Protein AF-A0A7K2PDK5-F1 (afdb_monomer)

Foldseek 3Di:
DDDQDDVLLLLLLVVQLPDPPAAAEDEPVNLVVVCVVDPCSNVVQVPRHRHDYDYCDPVNVVQLVVCVVVPLADSRQSSLVVQQADDPVDPHHDEAADPCPVSGDPPGHHDHSPDPVSRDDD

Structure (mmCIF, N/CA/C/O backbone):
data_AF-A0A7K2PDK5-F1
#
_entry.id   AF-A0A7K2PDK5-F1
#
loop_
_atom_site.group_PDB
_atom_site.id
_atom_site.type_symbol
_atom_site.label_atom_id
_atom_site.label_alt_id
_atom_site.label_comp_id
_atom_site.label_asym_id
_atom_site.label_entity_id
_atom_site.label_seq_id
_atom_site.pdbx_PDB_ins_code
_atom_site.Cartn_x
_atom_site.Cartn_y
_atom_site.Cartn_z
_atom_site.oc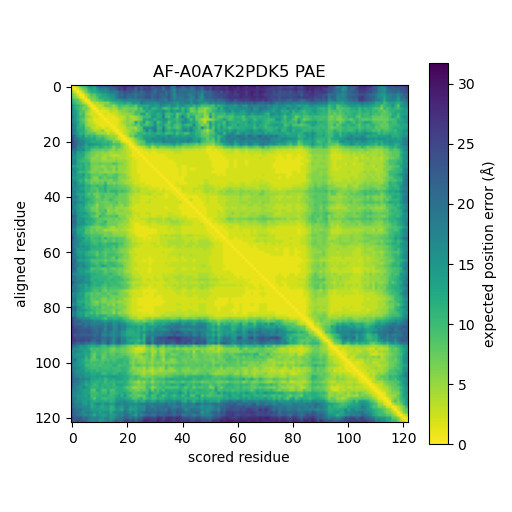cupancy
_atom_site.B_iso_or_equiv
_atom_site.auth_seq_id
_atom_site.auth_comp_id
_atom_site.auth_asym_id
_atom_site.auth_atom_id
_atom_site.pdbx_PDB_model_num
ATOM 1 N N . MET A 1 1 ? -12.257 -10.298 -11.128 1.00 26.25 1 MET A N 1
ATOM 2 C CA . MET A 1 1 ? -11.458 -11.318 -11.837 1.00 26.25 1 MET A CA 1
ATOM 3 C C . MET A 1 1 ? -10.219 -10.609 -12.366 1.00 26.25 1 MET A C 1
ATOM 5 O O . MET A 1 1 ? -10.238 -10.119 -13.484 1.00 26.25 1 MET A O 1
ATOM 9 N N . LEU A 1 2 ? -9.203 -10.421 -11.518 1.00 31.73 2 LEU A N 1
ATOM 10 C CA . LEU A 1 2 ? -7.930 -9.839 -11.952 1.00 31.73 2 LEU A CA 1
ATOM 11 C C . LEU A 1 2 ? -7.206 -10.957 -12.698 1.00 31.73 2 LEU A C 1
ATOM 13 O O . LEU A 1 2 ? -6.880 -11.969 -12.099 1.00 31.73 2 LEU A O 1
ATOM 17 N N . ARG A 1 3 ? -7.109 -10.843 -14.023 1.00 36.00 3 ARG A N 1
ATOM 18 C CA . ARG A 1 3 ? -6.366 -11.799 -14.851 1.00 36.00 3 ARG A CA 1
ATOM 19 C C . ARG A 1 3 ? -4.863 -11.610 -14.601 1.00 36.00 3 ARG A C 1
ATOM 21 O O . ARG A 1 3 ? -4.450 -10.496 -14.246 1.00 36.00 3 ARG A O 1
ATOM 28 N N . THR A 1 4 ? -4.087 -12.677 -14.831 1.00 45.38 4 THR A N 1
ATOM 29 C CA . THR A 1 4 ? -2.626 -12.703 -15.069 1.00 45.38 4 THR A CA 1
ATOM 30 C C . THR A 1 4 ? -2.096 -11.355 -15.553 1.00 45.38 4 THR A C 1
ATOM 32 O O . THR A 1 4 ? -2.770 -10.757 -16.396 1.00 45.38 4 THR A O 1
ATOM 35 N N . PRO A 1 5 ? -0.925 -10.879 -15.081 1.00 47.62 5 PRO A N 1
ATOM 36 C CA . PRO A 1 5 ? -0.429 -9.549 -15.422 1.00 47.62 5 PRO A CA 1
ATOM 37 C C . PRO A 1 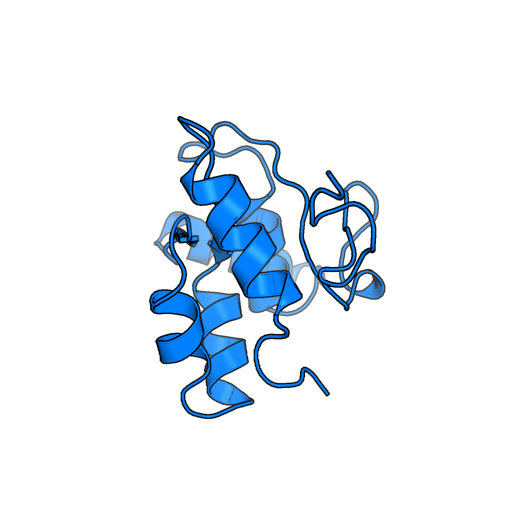5 ? -0.482 -9.352 -16.938 1.00 47.62 5 PRO A C 1
ATOM 39 O O . PRO A 1 5 ? 0.191 -10.051 -17.696 1.00 47.62 5 PRO A O 1
ATOM 42 N N . SER A 1 6 ? -1.370 -8.454 -17.368 1.00 56.84 6 SER A N 1
ATOM 43 C CA . SER A 1 6 ? -1.508 -8.028 -18.755 1.00 56.84 6 SER A CA 1
ATOM 44 C C . SER A 1 6 ? -0.162 -7.464 -19.219 1.00 56.84 6 SER A C 1
ATOM 46 O O . SER A 1 6 ? 0.624 -6.967 -18.406 1.00 56.84 6 SER A O 1
ATOM 48 N N . GLY A 1 7 ? 0.124 -7.525 -20.526 1.00 57.50 7 GLY A N 1
ATOM 49 C CA . GLY A 1 7 ? 1.334 -6.910 -21.099 1.00 57.50 7 GLY A CA 1
ATOM 50 C C . GLY A 1 7 ? 1.489 -5.429 -20.721 1.00 57.50 7 GLY A C 1
ATOM 51 O O . GLY A 1 7 ? 2.603 -4.915 -20.666 1.00 57.50 7 GLY A O 1
ATOM 52 N N . ASP A 1 8 ? 0.377 -4.796 -20.363 1.00 62.72 8 ASP A N 1
ATOM 53 C CA . ASP A 1 8 ? 0.250 -3.413 -19.929 1.00 62.72 8 ASP A CA 1
ATOM 54 C C . ASP A 1 8 ? 0.912 -3.152 -18.564 1.00 62.72 8 ASP A C 1
ATOM 56 O O . ASP A 1 8 ? 1.706 -2.224 -18.438 1.00 62.72 8 ASP A O 1
ATOM 60 N N . ARG A 1 9 ? 0.736 -4.026 -17.561 1.00 64.62 9 ARG A N 1
ATOM 61 C CA . ARG A 1 9 ? 1.408 -3.858 -16.250 1.00 64.62 9 ARG A CA 1
ATOM 62 C C . ARG A 1 9 ? 2.922 -3.947 -16.361 1.00 64.62 9 ARG A C 1
ATOM 64 O O . ARG A 1 9 ? 3.643 -3.225 -15.681 1.00 64.62 9 ARG A O 1
ATOM 71 N N . ARG A 1 10 ? 3.401 -4.841 -17.228 1.00 63.28 10 ARG A N 1
ATOM 72 C CA . ARG A 1 10 ? 4.833 -5.018 -17.469 1.00 63.28 10 ARG A CA 1
ATOM 73 C C . ARG A 1 10 ? 5.426 -3.817 -18.194 1.00 63.28 10 ARG A C 1
ATOM 75 O O . ARG A 1 10 ? 6.466 -3.332 -17.778 1.00 63.28 10 ARG A O 1
ATOM 82 N N . ARG A 1 11 ? 4.722 -3.291 -19.199 1.00 67.75 11 ARG A N 1
ATOM 83 C CA . ARG A 1 11 ? 5.098 -2.046 -19.884 1.00 67.75 11 ARG A CA 1
ATOM 84 C C . ARG A 1 11 ? 5.145 -0.852 -18.941 1.00 67.75 11 ARG A C 1
ATOM 86 O O . ARG A 1 11 ? 6.085 -0.073 -19.010 1.00 67.75 11 ARG A O 1
ATOM 93 N N . LEU A 1 12 ? 4.171 -0.723 -18.044 1.00 67.56 12 LEU A N 1
ATOM 94 C CA . LEU A 1 12 ? 4.182 0.345 -17.052 1.00 67.56 12 LEU A CA 1
ATOM 95 C C . LEU A 1 12 ? 5.390 0.231 -16.109 1.00 67.56 12 LEU A C 1
ATOM 97 O O . LEU A 1 12 ? 6.082 1.217 -15.874 1.00 67.56 12 LEU A O 1
ATOM 101 N N . ALA A 1 13 ? 5.661 -0.975 -15.608 1.00 63.47 13 ALA A N 1
ATOM 102 C CA . ALA A 1 13 ? 6.818 -1.249 -14.762 1.00 63.47 13 ALA A CA 1
ATOM 103 C C . ALA A 1 13 ? 8.145 -0.955 -15.483 1.00 63.47 13 ALA A C 1
ATOM 105 O O . ALA A 1 13 ? 9.016 -0.284 -14.932 1.00 63.47 13 ALA A O 1
ATOM 106 N N . ASP A 1 14 ? 8.260 -1.366 -16.748 1.00 66.75 14 ASP A N 1
ATOM 107 C CA . ASP A 1 14 ? 9.410 -1.061 -17.598 1.00 66.75 14 ASP A CA 1
ATOM 108 C C . ASP A 1 14 ? 9.572 0.459 -17.803 1.00 66.75 14 ASP A C 1
ATOM 110 O O . ASP A 1 14 ? 10.681 0.971 -17.666 1.00 66.75 14 ASP A O 1
ATOM 114 N N . ASN A 1 15 ? 8.494 1.206 -18.070 1.00 66.19 15 ASN A N 1
ATOM 115 C CA . ASN A 1 15 ? 8.539 2.667 -18.240 1.00 66.19 15 ASN A CA 1
ATOM 116 C C . ASN A 1 15 ? 9.030 3.385 -16.971 1.00 66.19 15 ASN A C 1
ATOM 118 O O . ASN A 1 15 ? 9.862 4.292 -17.050 1.00 66.19 15 ASN A O 1
ATOM 122 N N . VAL A 1 16 ? 8.553 2.956 -15.799 1.00 63.81 16 VAL A N 1
ATOM 123 C CA . VAL A 1 16 ? 8.978 3.518 -14.509 1.00 63.81 16 VAL A CA 1
ATOM 124 C C . VAL A 1 16 ? 10.436 3.169 -14.219 1.00 63.81 16 VAL A C 1
ATOM 126 O O . VAL A 1 16 ? 11.209 4.048 -13.856 1.00 63.81 16 VAL A O 1
ATOM 129 N N . ALA A 1 17 ? 10.860 1.932 -14.490 1.00 64.62 17 ALA A N 1
ATOM 130 C CA . ALA A 1 17 ? 12.246 1.505 -14.300 1.00 64.62 17 ALA A CA 1
ATOM 131 C C . ALA A 1 17 ? 13.272 2.316 -15.120 1.00 64.62 17 ALA A C 1
ATOM 133 O O . ALA A 1 17 ? 14.444 2.371 -14.748 1.00 64.62 17 ALA A O 1
ATOM 134 N N . HIS A 1 18 ? 12.851 2.938 -16.227 1.00 65.44 18 HIS A N 1
ATOM 135 C CA . HIS A 1 18 ? 13.700 3.797 -17.062 1.00 65.44 18 HIS A CA 1
ATOM 136 C C . HIS A 1 18 ? 13.605 5.292 -16.711 1.00 65.44 18 HIS A C 1
ATOM 138 O O . HIS A 1 18 ? 14.309 6.097 -17.323 1.00 65.44 18 HIS A O 1
ATOM 144 N N . THR A 1 19 ? 12.790 5.672 -15.722 1.00 58.81 19 THR A N 1
ATOM 145 C CA . THR A 1 19 ? 12.684 7.050 -15.222 1.00 58.81 19 THR A CA 1
ATOM 146 C C . THR A 1 19 ? 13.490 7.192 -13.924 1.00 58.81 19 THR A C 1
ATOM 148 O O . THR A 1 19 ? 13.135 6.592 -12.910 1.00 58.81 19 THR A O 1
ATOM 151 N N . PRO A 1 20 ? 14.604 7.952 -13.909 1.00 55.38 20 PRO A N 1
ATOM 152 C CA . PRO A 1 20 ? 15.446 8.063 -12.722 1.00 55.38 20 PRO A CA 1
ATOM 153 C C . PRO A 1 20 ? 14.687 8.654 -11.527 1.00 55.38 20 PRO A C 1
ATOM 155 O O . PRO A 1 20 ? 14.285 9.813 -11.564 1.00 55.38 20 PRO A O 1
ATOM 158 N N . GLY A 1 21 ? 14.562 7.877 -10.449 1.00 60.44 21 GLY A N 1
ATOM 159 C CA . GLY A 1 21 ? 13.955 8.318 -9.189 1.00 60.44 21 GLY A CA 1
ATOM 160 C C . GLY A 1 21 ? 12.497 7.905 -8.979 1.00 60.44 21 GLY A C 1
ATOM 161 O O . GLY A 1 21 ? 12.022 8.046 -7.854 1.00 60.44 21 GLY A O 1
ATOM 162 N N . ASP A 1 22 ? 11.831 7.339 -9.990 1.00 69.50 22 ASP A N 1
ATOM 163 C CA . ASP A 1 22 ? 10.444 6.877 -9.875 1.00 69.50 22 ASP A CA 1
ATOM 164 C C . ASP A 1 22 ? 10.364 5.375 -9.569 1.00 69.50 22 ASP A C 1
ATOM 166 O O . ASP A 1 22 ? 11.102 4.557 -10.124 1.00 69.50 22 ASP A O 1
ATOM 170 N N . TRP A 1 23 ? 9.429 5.010 -8.688 1.00 74.25 23 TRP A N 1
ATOM 171 C CA . TRP A 1 23 ? 9.122 3.627 -8.325 1.00 74.25 23 TRP A CA 1
ATOM 172 C C . TRP A 1 23 ? 7.614 3.386 -8.352 1.00 74.25 23 TRP A C 1
ATOM 174 O O . TRP A 1 23 ? 6.823 4.226 -7.921 1.00 74.25 23 TRP A O 1
ATOM 184 N N . LEU A 1 24 ? 7.205 2.201 -8.807 1.00 79.62 24 LEU A N 1
ATOM 185 C CA . LEU A 1 24 ? 5.854 1.701 -8.586 1.00 79.62 24 LEU A CA 1
ATOM 186 C C . LEU A 1 24 ? 5.775 1.133 -7.174 1.00 79.62 24 LEU A C 1
ATOM 188 O O . LEU A 1 24 ? 6.310 0.064 -6.888 1.00 79.62 24 LEU A O 1
ATOM 192 N N . HIS A 1 25 ? 5.093 1.858 -6.304 1.00 85.50 25 HIS A N 1
ATOM 193 C CA . HIS A 1 25 ? 4.864 1.472 -4.921 1.00 85.50 25 HIS A CA 1
ATOM 194 C C . HIS A 1 25 ? 3.783 0.388 -4.826 1.00 85.50 25 HIS A C 1
ATOM 196 O O . HIS A 1 25 ? 2.659 0.562 -5.305 1.00 85.50 25 HIS A O 1
ATOM 202 N N . LEU A 1 26 ? 4.122 -0.746 -4.212 1.00 88.19 26 LEU A N 1
ATOM 203 C CA . LEU A 1 26 ? 3.210 -1.851 -3.936 1.00 88.19 26 LEU A CA 1
ATOM 204 C C . LEU A 1 26 ? 3.130 -2.100 -2.424 1.00 88.19 26 LEU A C 1
ATOM 206 O O . LEU A 1 26 ? 4.035 -2.714 -1.852 1.00 88.19 26 LEU A O 1
ATOM 210 N N . PRO A 1 27 ? 2.012 -1.727 -1.774 1.00 92.38 27 PRO A N 1
ATOM 211 C CA . PRO A 1 27 ? 1.804 -2.010 -0.362 1.00 92.38 27 PRO A CA 1
ATOM 212 C C . PRO A 1 27 ? 1.837 -3.515 -0.083 1.00 92.38 27 PRO A C 1
ATOM 214 O O . PRO A 1 27 ? 1.108 -4.293 -0.709 1.00 92.38 27 PRO A O 1
ATOM 217 N N . ALA A 1 28 ? 2.614 -3.941 0.917 1.00 94.25 28 ALA A N 1
ATOM 218 C CA . ALA A 1 28 ? 2.780 -5.360 1.246 1.00 94.25 28 ALA A CA 1
ATOM 219 C C . ALA A 1 28 ? 1.454 -6.100 1.533 1.00 94.25 28 ALA A C 1
ATOM 221 O O . ALA A 1 28 ? 1.328 -7.288 1.237 1.00 94.25 28 ALA A O 1
ATOM 222 N N . LEU A 1 29 ? 0.437 -5.406 2.059 1.00 95.38 29 LEU A N 1
ATOM 223 C CA . LEU A 1 29 ? -0.886 -6.007 2.294 1.00 95.38 29 LEU A CA 1
ATOM 224 C C . LEU A 1 29 ? -1.688 -6.206 1.000 1.00 95.38 29 LEU A C 1
ATOM 226 O O . LEU A 1 29 ? -2.448 -7.169 0.906 1.00 95.38 29 LEU A O 1
ATOM 230 N N . CYS A 1 30 ? -1.485 -5.359 -0.013 1.00 92.88 30 CYS A N 1
ATOM 231 C CA . CYS A 1 30 ? -2.045 -5.568 -1.348 1.00 92.88 30 CYS A CA 1
ATOM 232 C C . CYS A 1 30 ? -1.393 -6.780 -2.021 1.00 92.88 30 CYS A C 1
ATOM 234 O O . CYS A 1 30 ? -2.101 -7.623 -2.568 1.00 92.88 30 CYS A O 1
ATOM 236 N N . LEU A 1 31 ? -0.064 -6.907 -1.921 1.00 92.88 31 LEU A N 1
ATOM 237 C CA . LEU A 1 31 ? 0.681 -8.071 -2.411 1.00 92.88 31 LEU A CA 1
ATOM 238 C C . LEU A 1 31 ? 0.206 -9.366 -1.735 1.00 92.88 31 LEU A C 1
ATOM 240 O O . LEU A 1 31 ? -0.121 -10.335 -2.417 1.00 92.88 31 LEU A O 1
ATOM 244 N N . MET A 1 32 ? 0.090 -9.361 -0.404 1.00 95.44 32 MET A N 1
ATOM 245 C CA . MET A 1 32 ? -0.430 -10.497 0.360 1.00 95.44 32 MET A CA 1
ATOM 246 C C . MET A 1 32 ? -1.857 -10.866 -0.072 1.00 95.44 32 MET A C 1
ATOM 248 O O . MET A 1 32 ? -2.149 -12.040 -0.282 1.00 95.44 32 MET A O 1
ATOM 252 N N . LYS A 1 33 ? -2.749 -9.877 -0.251 1.00 93.44 33 LYS A N 1
ATOM 253 C CA . LYS A 1 33 ? -4.126 -10.116 -0.717 1.00 93.44 33 LYS A CA 1
ATOM 254 C C . LYS A 1 33 ? -4.199 -10.622 -2.152 1.00 93.44 33 LYS A C 1
ATOM 256 O O . LYS A 1 33 ? -5.130 -11.358 -2.474 1.00 93.44 33 LYS A O 1
ATOM 261 N N . ALA A 1 34 ? -3.272 -10.214 -3.013 1.00 89.88 34 ALA A N 1
ATOM 262 C CA . ALA A 1 34 ? -3.175 -10.747 -4.363 1.00 89.88 34 ALA A CA 1
ATOM 263 C C . ALA A 1 34 ? -2.792 -12.234 -4.314 1.00 89.88 34 ALA A C 1
ATOM 265 O O . ALA A 1 34 ? -3.503 -13.049 -4.893 1.00 89.88 34 ALA A O 1
ATOM 266 N N . GLU A 1 35 ? -1.757 -12.587 -3.548 1.00 92.69 35 GLU A N 1
ATOM 267 C 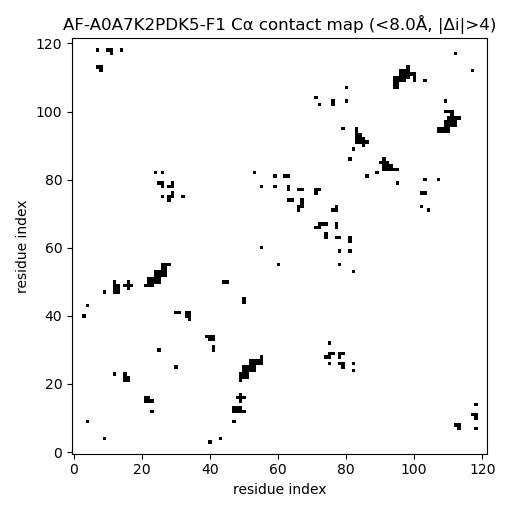CA . GLU A 1 35 ? -1.297 -13.974 -3.384 1.00 92.69 35 GLU A CA 1
ATOM 268 C C . GLU A 1 35 ? -2.359 -14.878 -2.740 1.00 92.69 35 GLU A C 1
ATOM 270 O O . GLU A 1 35 ? -2.561 -16.007 -3.176 1.00 92.69 35 GLU A O 1
ATOM 275 N N . GLU A 1 36 ? -3.112 -14.370 -1.756 1.00 94.75 36 GLU A N 1
ATOM 276 C CA . GLU A 1 36 ? -4.257 -15.082 -1.163 1.00 94.75 36 GLU A CA 1
ATOM 277 C C . GLU A 1 36 ? -5.317 -15.463 -2.214 1.00 94.75 36 GLU A C 1
ATOM 279 O O . GLU A 1 36 ? -5.989 -16.485 -2.081 1.00 94.75 36 GLU A O 1
ATOM 284 N N . ARG A 1 37 ? -5.492 -14.636 -3.252 1.00 91.31 37 ARG A N 1
ATOM 285 C CA . ARG A 1 37 ? -6.521 -14.820 -4.287 1.00 91.31 37 ARG A CA 1
ATOM 286 C C . ARG A 1 37 ? -6.031 -15.630 -5.483 1.00 91.31 37 ARG A C 1
ATOM 288 O O . ARG A 1 37 ? -6.837 -16.327 -6.096 1.00 91.31 37 ARG A O 1
ATOM 295 N N . GLU A 1 38 ? -4.758 -15.505 -5.840 1.00 89.19 38 GLU A N 1
ATOM 296 C CA . GLU A 1 38 ? -4.157 -16.144 -7.007 1.00 89.19 38 GLU A CA 1
ATOM 297 C C . GLU A 1 38 ? -2.732 -16.601 -6.683 1.00 89.19 38 GLU A C 1
ATOM 299 O O . GLU A 1 38 ? -1.841 -15.791 -6.430 1.00 89.19 38 GLU A O 1
ATOM 304 N N . ALA A 1 39 ? -2.518 -17.916 -6.720 1.00 87.62 39 ALA A N 1
ATOM 305 C CA . ALA A 1 39 ? -1.227 -18.505 -6.402 1.00 87.62 39 ALA A CA 1
ATOM 306 C C . ALA A 1 39 ? -0.129 -18.031 -7.368 1.00 87.62 39 ALA A C 1
ATOM 308 O O . ALA A 1 39 ? -0.292 -18.094 -8.589 1.00 87.62 39 ALA A O 1
ATOM 309 N N . ASN A 1 40 ? 1.030 -17.676 -6.812 1.00 86.56 40 ASN A N 1
ATOM 310 C CA . ASN A 1 40 ? 2.239 -17.217 -7.499 1.00 86.56 40 ASN A CA 1
ATOM 311 C C . ASN A 1 40 ? 2.145 -15.827 -8.151 1.00 86.56 40 ASN A C 1
ATOM 313 O O . ASN A 1 40 ? 3.085 -15.419 -8.844 1.00 86.56 40 ASN A O 1
ATOM 317 N N . VAL A 1 41 ? 1.062 -15.071 -7.941 1.00 86.50 41 VAL A N 1
ATOM 318 C CA . VAL A 1 41 ? 0.969 -13.701 -8.470 1.00 86.50 41 VAL A CA 1
ATOM 319 C C . VAL A 1 41 ? 2.031 -12.798 -7.841 1.00 86.50 41 VAL A C 1
ATOM 321 O O . VAL A 1 41 ? 2.586 -11.934 -8.516 1.00 86.50 41 VAL A O 1
ATOM 324 N N . GLY A 1 42 ? 2.383 -13.033 -6.578 1.00 85.75 42 GLY A N 1
ATOM 325 C CA . GLY A 1 42 ? 3.403 -12.280 -5.873 1.00 85.75 42 GLY A CA 1
ATOM 326 C C . GLY A 1 42 ? 4.788 -12.488 -6.467 1.00 85.75 42 GLY A C 1
ATOM 327 O O . GLY A 1 42 ? 5.498 -11.515 -6.700 1.00 85.75 42 GLY A O 1
ATOM 328 N N . SER A 1 43 ? 5.153 -13.725 -6.816 1.00 84.81 43 SE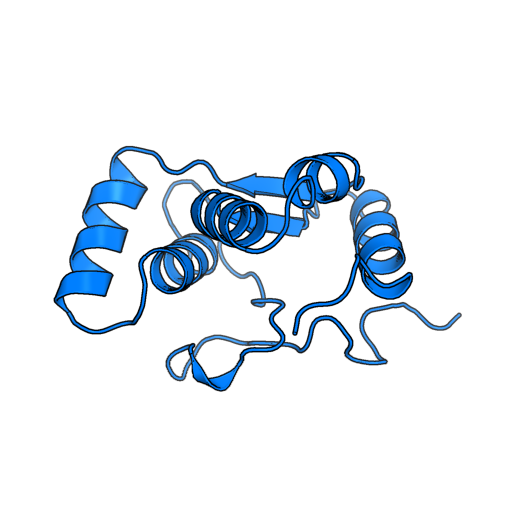R A N 1
ATOM 329 C CA . SER A 1 43 ? 6.412 -13.998 -7.522 1.00 84.81 43 SER A CA 1
ATOM 330 C C . SER A 1 43 ? 6.466 -13.315 -8.891 1.00 84.81 43 SER A C 1
ATOM 332 O O . SER A 1 43 ? 7.511 -12.790 -9.266 1.00 84.81 43 SER A O 1
ATOM 334 N N . ALA A 1 44 ? 5.346 -13.277 -9.621 1.00 83.31 44 ALA A N 1
ATOM 335 C CA . ALA A 1 44 ? 5.267 -12.584 -10.904 1.00 83.31 44 ALA A CA 1
ATOM 336 C C . ALA A 1 44 ? 5.408 -11.058 -10.757 1.00 83.31 44 ALA A C 1
ATOM 338 O O . ALA A 1 44 ? 6.092 -10.431 -11.562 1.00 83.31 44 ALA A O 1
ATOM 339 N N . LEU A 1 45 ? 4.798 -10.466 -9.725 1.00 82.94 45 LEU A N 1
ATOM 340 C CA . LEU A 1 45 ? 4.910 -9.035 -9.428 1.00 82.94 45 LEU A CA 1
ATOM 341 C C . LEU A 1 45 ? 6.326 -8.659 -8.984 1.00 82.94 45 LEU A C 1
ATOM 343 O O . LEU A 1 45 ? 6.884 -7.700 -9.500 1.00 82.94 45 LEU A O 1
ATOM 347 N N . LEU A 1 46 ? 6.939 -9.439 -8.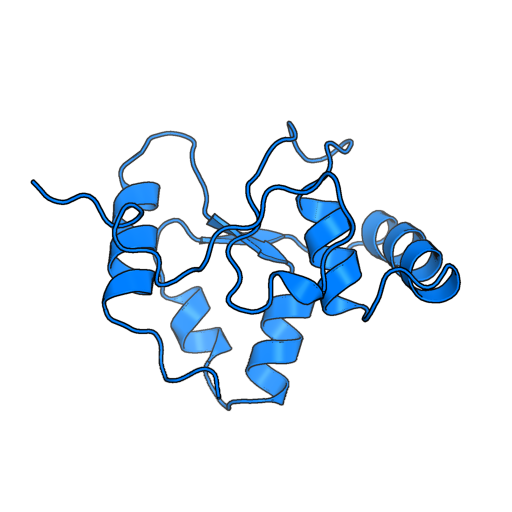093 1.00 85.06 46 LEU A N 1
ATOM 348 C CA . LEU A 1 46 ? 8.301 -9.195 -7.600 1.00 85.06 46 LEU A CA 1
ATOM 349 C C . LEU A 1 46 ? 9.376 -9.303 -8.693 1.00 85.06 46 LEU A C 1
ATOM 351 O O . LEU A 1 46 ? 10.486 -8.814 -8.507 1.00 85.06 46 LEU A O 1
ATOM 355 N N . ALA A 1 47 ? 9.061 -9.932 -9.826 1.00 85.94 47 ALA A N 1
ATOM 356 C CA . ALA A 1 47 ? 9.936 -9.985 -10.992 1.00 85.94 47 ALA A CA 1
ATOM 357 C C . ALA A 1 47 ? 9.837 -8.737 -11.896 1.00 85.94 47 ALA A C 1
ATOM 359 O O . ALA A 1 47 ? 10.602 -8.630 -12.858 1.00 85.94 47 ALA A O 1
ATOM 360 N N . LEU A 1 48 ? 8.896 -7.818 -11.639 1.00 79.19 48 LEU A N 1
ATOM 361 C CA . LEU A 1 48 ? 8.744 -6.588 -12.416 1.00 79.19 48 LEU A CA 1
ATOM 362 C C . LEU A 1 48 ? 9.824 -5.562 -12.027 1.00 79.19 48 LEU A C 1
ATOM 364 O O . LEU A 1 48 ? 9.996 -5.277 -10.839 1.00 79.19 48 LEU A O 1
ATOM 368 N N . PRO A 1 49 ? 10.543 -4.980 -13.001 1.00 75.75 49 PRO A N 1
ATOM 369 C CA . PRO A 1 49 ? 11.507 -3.923 -12.721 1.00 75.75 49 PRO A CA 1
ATOM 370 C C . PRO A 1 49 ? 10.790 -2.641 -12.274 1.00 75.75 49 PRO A C 1
ATOM 372 O O . PRO A 1 49 ? 9.631 -2.421 -12.609 1.00 75.75 49 PRO A O 1
ATOM 375 N N . GLY A 1 50 ? 11.465 -1.793 -11.495 1.00 76.00 50 GLY A N 1
ATOM 376 C CA . GLY A 1 50 ? 10.887 -0.521 -11.034 1.00 76.00 50 GLY A CA 1
ATOM 377 C C . GLY A 1 50 ? 9.779 -0.662 -9.982 1.00 76.00 50 GLY A C 1
ATOM 378 O O . GLY A 1 50 ? 9.177 0.341 -9.607 1.00 76.00 50 GLY A O 1
ATOM 379 N N . LEU A 1 51 ? 9.514 -1.874 -9.480 1.00 83.31 51 LEU A N 1
ATOM 380 C CA . LEU A 1 51 ? 8.594 -2.108 -8.370 1.00 83.31 51 LEU A CA 1
ATOM 381 C C . LEU A 1 51 ? 9.313 -1.941 -7.023 1.00 83.31 51 LEU A C 1
ATOM 383 O O . LEU A 1 51 ? 10.362 -2.542 -6.787 1.00 83.31 51 LEU A O 1
ATOM 387 N N . HIS A 1 52 ? 8.712 -1.175 -6.119 1.00 85.88 52 HIS A N 1
ATOM 388 C CA . HIS A 1 52 ? 9.124 -1.053 -4.727 1.00 85.88 52 HIS A CA 1
ATOM 389 C C . HIS A 1 52 ? 8.029 -1.610 -3.818 1.00 85.88 52 HIS A C 1
ATOM 391 O O . HIS A 1 52 ? 6.865 -1.244 -3.953 1.00 85.88 52 HIS A O 1
ATOM 397 N N . ILE A 1 53 ? 8.385 -2.507 -2.896 1.00 88.75 53 ILE A N 1
ATOM 398 C CA . ILE A 1 53 ? 7.431 -3.018 -1.907 1.00 88.75 53 ILE A CA 1
ATOM 399 C C . ILE A 1 53 ? 7.462 -2.122 -0.679 1.00 88.75 53 ILE A C 1
ATOM 401 O O . ILE A 1 53 ? 8.469 -2.095 0.027 1.00 88.75 53 ILE A O 1
ATOM 405 N N . ASP A 1 54 ? 6.339 -1.477 -0.377 1.00 89.38 54 ASP A N 1
ATOM 406 C CA . ASP A 1 54 ? 6.199 -0.709 0.855 1.00 89.38 54 ASP A CA 1
ATOM 407 C C . ASP A 1 54 ? 5.938 -1.664 2.033 1.00 89.38 54 ASP A C 1
ATOM 409 O O . ASP A 1 54 ? 4.929 -2.395 2.045 1.00 89.38 54 ASP A O 1
ATOM 413 N N . PRO A 1 55 ? 6.847 -1.715 3.024 1.00 90.25 55 PRO A N 1
ATOM 414 C CA . PRO A 1 55 ? 6.770 -2.672 4.114 1.00 90.25 55 PRO A CA 1
ATOM 415 C C . PRO A 1 55 ? 5.645 -2.327 5.094 1.00 90.25 55 PRO A C 1
ATOM 417 O O . PRO A 1 55 ? 5.417 -1.174 5.449 1.00 90.25 55 PRO A O 1
ATOM 420 N N . TYR A 1 56 ? 4.991 -3.359 5.631 1.00 92.56 56 TYR A N 1
ATOM 421 C CA . TYR A 1 56 ? 3.993 -3.192 6.688 1.00 92.56 56 TYR A CA 1
ATOM 422 C C . TYR A 1 56 ? 4.658 -3.166 8.075 1.00 92.56 56 TYR A C 1
ATOM 424 O O . TYR A 1 56 ? 4.699 -4.167 8.791 1.00 92.56 56 TYR A O 1
ATOM 432 N N . GLY A 1 57 ? 5.255 -2.020 8.41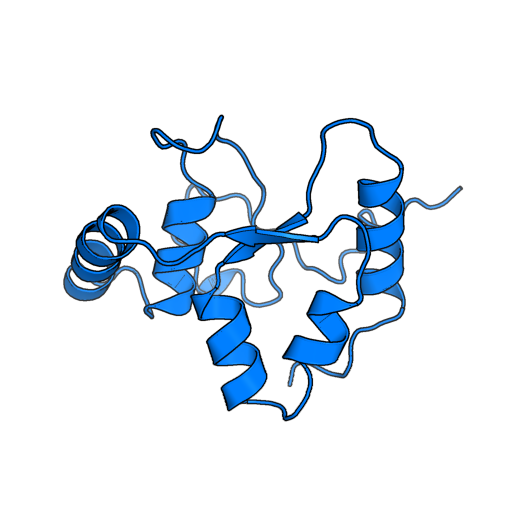0 1.00 91.38 57 GLY A N 1
ATOM 433 C CA . GLY A 1 57 ? 5.976 -1.791 9.666 1.00 91.38 57 GLY A CA 1
ATOM 434 C C . GLY A 1 57 ? 5.087 -1.405 10.855 1.00 91.38 57 GLY A C 1
ATOM 435 O O . GLY A 1 57 ? 3.862 -1.355 10.766 1.00 91.38 57 GLY A O 1
ATOM 436 N N . GLN A 1 58 ? 5.719 -1.082 11.989 1.00 93.25 58 GLN A N 1
ATOM 437 C CA . GLN A 1 58 ? 5.026 -0.746 13.244 1.00 93.25 58 GLN A CA 1
ATOM 438 C C . GLN A 1 58 ? 4.095 0.471 13.100 1.00 93.25 58 GLN A C 1
ATOM 440 O O . GLN A 1 58 ? 2.942 0.419 13.526 1.00 93.25 58 GLN A O 1
ATOM 445 N N . THR A 1 59 ? 4.572 1.544 12.462 1.00 90.38 59 THR A N 1
ATOM 446 C CA . THR A 1 59 ? 3.781 2.762 12.217 1.00 90.38 59 THR A CA 1
ATOM 447 C C . THR A 1 59 ? 2.586 2.475 11.314 1.00 90.38 59 THR A C 1
ATOM 449 O O . THR A 1 59 ? 1.458 2.833 11.653 1.00 90.38 59 THR A O 1
ATOM 452 N N . ALA A 1 60 ? 2.815 1.768 10.201 1.00 91.25 60 ALA A N 1
ATOM 453 C CA . ALA A 1 60 ? 1.756 1.351 9.290 1.00 91.25 60 ALA A CA 1
ATOM 454 C C . ALA A 1 60 ? 0.705 0.499 10.018 1.00 91.25 60 ALA A C 1
ATOM 456 O O . ALA A 1 60 ? -0.488 0.719 9.837 1.00 91.25 60 ALA A O 1
ATOM 457 N N . ALA A 1 61 ? 1.123 -0.414 10.902 1.00 94.75 61 ALA A N 1
ATOM 458 C CA . ALA A 1 61 ? 0.213 -1.273 11.651 1.00 94.75 61 ALA A CA 1
ATOM 459 C C . ALA A 1 61 ? -0.769 -0.492 12.536 1.00 94.75 61 ALA A C 1
ATOM 461 O O . ALA A 1 61 ? -1.974 -0.758 12.507 1.00 94.75 61 ALA A O 1
ATOM 462 N N . VAL A 1 62 ? -0.277 0.499 13.285 1.00 95.31 62 VAL A N 1
ATOM 463 C CA . VAL A 1 62 ? -1.122 1.326 14.161 1.00 95.31 62 VAL A CA 1
ATOM 464 C C . VAL A 1 62 ? -2.068 2.205 13.340 1.00 95.31 62 VAL A C 1
ATOM 466 O O . VAL A 1 62 ? -3.268 2.244 13.622 1.00 95.31 62 VAL A O 1
ATOM 469 N N . THR A 1 63 ? -1.555 2.870 12.301 1.00 92.94 63 THR A N 1
ATOM 470 C CA . THR A 1 63 ? -2.344 3.791 11.470 1.00 92.94 63 THR A CA 1
ATOM 471 C C . THR A 1 63 ? -3.408 3.052 10.663 1.00 92.94 63 THR A C 1
ATOM 473 O O . THR A 1 63 ? -4.588 3.383 10.758 1.00 92.94 63 THR A O 1
ATOM 476 N N . VAL A 1 64 ? -3.024 1.997 9.936 1.00 94.69 64 VAL A N 1
ATOM 477 C CA . VAL A 1 64 ? -3.947 1.175 9.136 1.00 94.69 64 VAL A CA 1
ATOM 478 C C . VAL A 1 64 ? -5.007 0.526 10.023 1.00 94.69 64 VAL A C 1
ATOM 480 O O . VAL A 1 64 ? -6.180 0.522 9.660 1.00 94.69 64 VAL A O 1
ATOM 483 N N . GLY A 1 65 ? -4.638 0.029 11.209 1.00 96.25 65 GLY A N 1
ATOM 484 C CA . GLY A 1 65 ? -5.606 -0.512 12.166 1.00 96.25 65 GLY A CA 1
ATOM 485 C C . GLY A 1 65 ? -6.630 0.530 12.630 1.00 96.25 65 GLY A C 1
ATOM 486 O O . GLY A 1 65 ? -7.810 0.210 12.786 1.00 96.25 65 GLY A O 1
ATOM 487 N N . GLY A 1 66 ? -6.201 1.785 12.802 1.00 96.12 66 GLY A N 1
ATOM 488 C CA . GLY A 1 66 ? -7.097 2.909 13.063 1.00 96.12 66 GLY A CA 1
ATOM 489 C C . GLY A 1 66 ? -8.072 3.157 11.915 1.00 96.12 66 GLY A C 1
ATOM 490 O O . GLY A 1 66 ? -9.276 3.159 12.135 1.00 96.12 66 GLY A O 1
ATOM 491 N N . MET A 1 67 ? -7.563 3.253 10.688 1.00 94.44 67 MET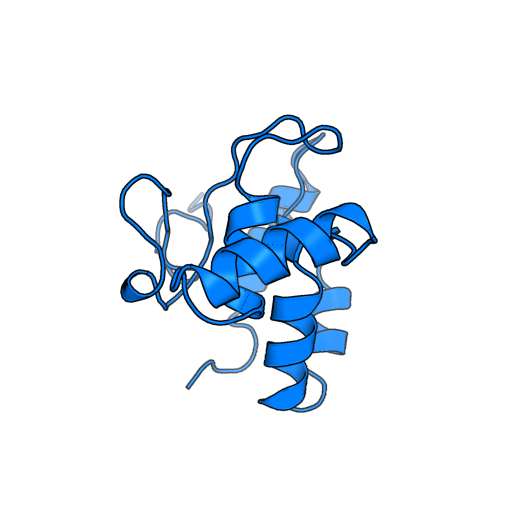 A N 1
ATOM 492 C CA . MET A 1 67 ? -8.378 3.479 9.488 1.00 94.44 67 MET A CA 1
ATOM 493 C C . MET A 1 67 ? -9.430 2.381 9.282 1.00 94.44 67 MET A C 1
ATOM 495 O O . MET A 1 67 ? -10.594 2.675 9.013 1.00 94.44 67 MET A O 1
ATOM 499 N N . VAL A 1 68 ? -9.049 1.112 9.463 1.00 96.06 68 VAL A N 1
ATOM 500 C CA . VAL A 1 68 ? -9.983 -0.021 9.364 1.00 96.06 68 VAL A CA 1
ATOM 501 C C . VAL A 1 68 ? -11.093 0.100 10.406 1.00 96.06 68 VAL A C 1
ATOM 503 O O . VAL A 1 68 ? -12.269 -0.023 10.067 1.00 96.06 68 VAL A O 1
ATOM 506 N N . ARG A 1 69 ? -10.740 0.369 1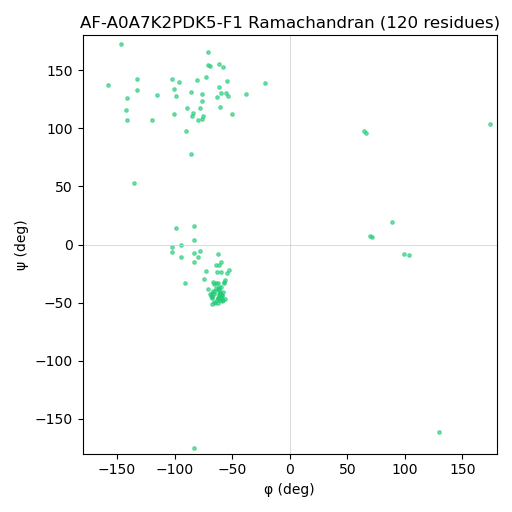1.670 1.00 96.44 69 ARG A N 1
ATOM 507 C CA . ARG A 1 69 ? -11.720 0.560 12.751 1.00 96.44 69 ARG A CA 1
ATOM 508 C C . ARG A 1 69 ? -12.668 1.725 12.461 1.00 96.44 69 ARG A C 1
ATOM 510 O O . ARG A 1 69 ? -13.849 1.631 12.777 1.00 96.44 69 ARG A O 1
ATOM 517 N N . ASP A 1 70 ? -12.157 2.779 11.840 1.00 94.88 70 ASP A N 1
ATOM 518 C CA . ASP A 1 70 ? -12.913 3.985 11.516 1.00 94.88 70 ASP A CA 1
ATOM 519 C C . ASP A 1 70 ? -13.726 3.836 10.207 1.00 94.88 70 ASP A C 1
ATOM 521 O O . ASP A 1 70 ? -14.380 4.780 9.770 1.00 94.88 70 ASP A O 1
ATOM 525 N N . GLY A 1 71 ? -13.716 2.650 9.580 1.00 92.06 71 GLY A N 1
ATOM 526 C CA . GLY A 1 71 ? -14.593 2.300 8.458 1.00 92.06 71 GLY A CA 1
ATOM 527 C C . GLY A 1 71 ? -14.062 2.654 7.067 1.00 92.06 71 GLY A C 1
ATOM 528 O O . GLY A 1 71 ? -14.840 2.703 6.119 1.00 92.06 71 GLY A O 1
ATOM 529 N N . TRP A 1 72 ? -12.755 2.875 6.916 1.00 88.12 72 TRP A N 1
ATOM 530 C CA . TRP A 1 72 ? -12.148 3.316 5.650 1.00 88.12 72 TRP A CA 1
ATOM 531 C C . TRP A 1 72 ? -11.979 2.191 4.614 1.00 88.12 72 TRP A C 1
ATOM 533 O O . TRP A 1 72 ? -11.575 2.448 3.483 1.00 88.12 72 TRP A O 1
ATOM 543 N N . GLY A 1 73 ? -12.275 0.943 4.987 1.00 90.62 73 GLY A N 1
ATOM 544 C CA . GLY A 1 73 ? -12.214 -0.224 4.110 1.00 90.62 73 GLY A CA 1
ATOM 545 C C . GLY A 1 73 ? -11.430 -1.388 4.713 1.00 90.62 73 GLY A C 1
ATOM 546 O O . GLY A 1 73 ? -11.217 -1.470 5.922 1.00 90.62 73 GLY A O 1
ATOM 547 N N . GLY A 1 74 ? -11.012 -2.318 3.850 1.00 92.88 74 GLY A N 1
ATOM 548 C CA . GLY A 1 74 ? -10.162 -3.447 4.232 1.00 92.88 74 GLY A CA 1
ATOM 549 C C . GLY A 1 74 ? -8.732 -3.021 4.569 1.00 92.88 74 GLY A C 1
ATOM 550 O O . GLY A 1 74 ? -8.303 -1.915 4.240 1.00 92.88 74 GLY A O 1
ATOM 551 N N . ALA A 1 75 ? -7.972 -3.913 5.209 1.00 95.06 75 ALA A N 1
ATOM 552 C CA . ALA A 1 75 ? -6.583 -3.639 5.587 1.00 95.06 75 ALA A CA 1
ATOM 553 C C . ALA A 1 75 ? -5.670 -3.377 4.371 1.00 95.06 75 ALA A C 1
ATOM 555 O O . ALA A 1 75 ? -4.769 -2.550 4.456 1.00 95.06 75 ALA A O 1
ATOM 556 N N . ASP A 1 76 ? -5.926 -4.028 3.232 1.00 93.19 76 ASP A N 1
ATOM 557 C CA . ASP A 1 76 ? -5.250 -3.779 1.954 1.00 93.19 76 ASP A CA 1
ATOM 558 C C . ASP A 1 76 ? -5.554 -2.376 1.414 1.00 93.19 76 ASP A C 1
ATOM 560 O O . ASP A 1 76 ? -4.629 -1.614 1.138 1.00 93.19 76 ASP A O 1
ATOM 564 N N . THR A 1 77 ? -6.835 -1.996 1.352 1.00 92.12 77 THR A N 1
ATOM 565 C CA . THR A 1 77 ? -7.257 -0.643 0.950 1.00 92.12 77 THR A CA 1
ATOM 566 C C . THR A 1 77 ? -6.644 0.421 1.858 1.00 92.12 77 THR A C 1
ATOM 568 O O . THR A 1 77 ? -6.056 1.384 1.375 1.00 92.12 77 THR A O 1
ATOM 571 N N . CYS A 1 78 ? -6.722 0.230 3.175 1.00 93.44 78 CYS A N 1
ATOM 572 C CA . CYS A 1 78 ? -6.188 1.180 4.146 1.00 93.44 78 CYS A CA 1
ATOM 573 C C . CYS A 1 78 ? -4.659 1.285 4.078 1.00 93.44 78 CYS A C 1
ATOM 575 O O . CYS A 1 78 ? -4.117 2.372 4.257 1.00 93.44 78 CYS A O 1
ATOM 577 N N . HIS A 1 79 ? -3.949 0.195 3.776 1.00 93.06 79 HIS A N 1
ATOM 578 C CA . HIS A 1 79 ? -2.502 0.249 3.583 1.00 93.06 79 HIS A CA 1
ATOM 579 C C . HIS A 1 79 ? -2.116 0.968 2.286 1.00 93.06 79 HIS A C 1
ATOM 581 O O . HIS A 1 79 ? -1.182 1.761 2.296 1.00 93.06 79 HIS A O 1
ATOM 587 N N . ALA A 1 80 ? -2.866 0.770 1.198 1.00 90.69 80 ALA A N 1
ATOM 588 C CA . ALA A 1 80 ? -2.686 1.555 -0.023 1.00 90.69 80 ALA A CA 1
ATOM 589 C C . ALA A 1 80 ? -2.910 3.054 0.214 1.00 90.69 80 ALA A C 1
ATOM 591 O O . ALA A 1 80 ? -2.122 3.870 -0.253 1.00 90.69 80 ALA A O 1
ATOM 592 N N . LEU A 1 81 ? -3.931 3.413 0.994 1.00 89.50 81 LEU A N 1
ATOM 593 C CA . LEU A 1 81 ? -4.178 4.798 1.391 1.00 89.50 81 LEU A CA 1
ATOM 594 C C . LEU A 1 81 ? -3.029 5.369 2.230 1.00 89.50 81 LEU A C 1
ATOM 596 O O . LEU A 1 81 ? -2.568 6.466 1.935 1.00 89.50 81 LEU A O 1
ATOM 600 N N . TYR A 1 82 ? -2.539 4.614 3.219 1.00 89.25 82 TYR A N 1
ATOM 601 C CA . TYR A 1 82 ? -1.394 5.005 4.045 1.00 89.25 82 TYR A CA 1
ATOM 602 C C . TYR A 1 82 ? -0.146 5.305 3.200 1.00 89.25 82 TYR A C 1
ATOM 604 O O . TYR A 1 82 ? 0.473 6.353 3.379 1.00 89.25 82 TYR A O 1
ATOM 612 N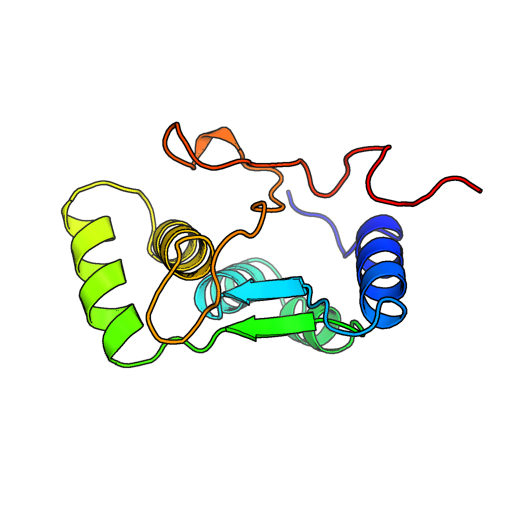 N . VAL A 1 83 ? 0.181 4.424 2.248 1.00 87.69 83 VAL A N 1
ATOM 613 C CA . VAL A 1 83 ? 1.325 4.593 1.335 1.00 87.69 83 VAL A CA 1
ATOM 614 C C . VAL A 1 83 ? 1.139 5.801 0.409 1.00 87.69 83 VAL A C 1
ATOM 616 O O . VAL A 1 83 ? 2.090 6.544 0.176 1.00 87.69 83 VAL A O 1
ATOM 619 N N . ALA A 1 84 ? -0.081 6.025 -0.092 1.00 83.44 84 ALA A N 1
ATOM 620 C CA . ALA A 1 84 ? -0.395 7.128 -1.002 1.00 83.44 84 ALA A CA 1
ATOM 621 C C . ALA A 1 84 ? -0.421 8.510 -0.321 1.00 83.44 84 ALA A C 1
ATOM 623 O O . ALA A 1 84 ? -0.257 9.532 -0.992 1.00 83.44 84 ALA A O 1
ATOM 624 N N . THR A 1 85 ? -0.624 8.568 0.999 1.00 78.81 85 THR A N 1
ATOM 625 C CA . THR A 1 85 ? -0.520 9.811 1.775 1.00 78.81 85 THR A CA 1
ATOM 626 C C . THR A 1 85 ? 0.929 10.164 2.117 1.00 78.81 85 THR A C 1
ATOM 628 O O . THR A 1 85 ? 1.690 9.274 2.499 1.00 78.81 85 THR A O 1
ATOM 631 N N . PRO A 1 86 ? 1.311 11.456 2.085 1.00 69.88 86 PRO A N 1
ATOM 632 C CA . PRO A 1 86 ? 2.589 11.900 2.634 1.00 69.88 86 PRO A CA 1
ATOM 633 C C . PRO A 1 86 ? 2.745 11.443 4.089 1.00 69.88 86 PRO A C 1
ATOM 635 O O . PRO A 1 86 ? 1.874 11.695 4.924 1.00 69.88 86 PRO A O 1
ATOM 638 N N . HIS A 1 87 ? 3.854 10.782 4.400 1.00 67.06 87 HIS A N 1
ATOM 639 C CA . HIS A 1 87 ? 4.199 10.366 5.758 1.00 67.06 87 HIS A CA 1
ATOM 640 C C . HIS A 1 87 ? 5.716 10.411 5.945 1.00 67.06 87 HIS A C 1
ATOM 642 O O . HIS A 1 87 ? 6.454 10.658 5.001 1.00 67.06 87 HIS A O 1
ATOM 648 N N . LEU A 1 88 ? 6.195 10.214 7.175 1.00 56.44 88 LEU A N 1
ATOM 649 C CA . LEU A 1 88 ? 7.606 10.435 7.535 1.00 56.44 88 LEU A CA 1
ATOM 650 C C . LEU A 1 88 ? 8.613 9.660 6.663 1.00 56.44 88 LEU A C 1
ATOM 652 O O . LEU A 1 88 ? 9.741 10.120 6.511 1.00 56.44 88 LEU A O 1
ATOM 656 N N . ASP A 1 89 ? 8.185 8.546 6.065 1.00 54.84 89 ASP A N 1
ATOM 657 C CA . ASP A 1 89 ? 9.012 7.663 5.237 1.00 54.84 89 ASP A CA 1
ATOM 658 C C . ASP A 1 89 ? 8.787 7.852 3.716 1.00 54.84 89 ASP A C 1
ATOM 660 O O . ASP A 1 89 ? 9.463 7.214 2.912 1.00 54.84 89 ASP A O 1
ATOM 664 N N . SER A 1 90 ? 7.870 8.739 3.300 1.00 58.22 90 SER A N 1
ATOM 665 C CA . SER A 1 90 ? 7.464 8.944 1.900 1.00 58.22 90 SER A CA 1
ATOM 666 C C . SER A 1 90 ? 7.235 10.425 1.584 1.00 58.22 90 SER A C 1
ATOM 668 O O . SER A 1 90 ? 6.426 11.103 2.219 1.00 58.22 90 SER A O 1
ATOM 670 N N . GLY A 1 91 ? 7.905 10.920 0.535 1.00 57.06 91 GLY A N 1
ATOM 671 C CA . GLY A 1 91 ? 7.795 12.303 0.047 1.00 57.06 91 GLY A CA 1
ATOM 672 C C . GLY A 1 91 ? 6.403 12.707 -0.455 1.00 57.06 91 GLY A C 1
ATOM 673 O O . GLY A 1 91 ? 6.181 13.890 -0.688 1.00 57.06 91 GLY A O 1
ATOM 674 N N . GLY A 1 92 ? 5.469 11.756 -0.562 1.00 56.19 92 GLY A N 1
ATOM 675 C CA . GLY A 1 92 ? 4.044 12.013 -0.706 1.00 56.19 92 GLY A CA 1
ATOM 676 C C . GLY A 1 92 ? 3.622 12.689 -2.008 1.00 56.19 92 GLY A C 1
ATOM 677 O O . GLY A 1 92 ? 3.585 13.909 -2.094 1.00 56.19 92 GLY A O 1
ATOM 678 N N . MET A 1 93 ? 3.198 11.877 -2.974 1.00 59.72 93 MET A N 1
ATOM 679 C CA . MET A 1 93 ? 1.980 12.028 -3.784 1.00 59.72 93 MET A CA 1
ATOM 680 C C . MET A 1 93 ? 2.031 10.924 -4.834 1.00 59.72 93 MET A C 1
ATOM 682 O O . MET A 1 93 ? 2.775 11.052 -5.802 1.00 59.72 93 MET A O 1
ATOM 686 N N . SER A 1 94 ? 1.249 9.859 -4.674 1.00 63.84 94 SER A N 1
ATOM 687 C CA . SER A 1 94 ? 1.348 8.749 -5.623 1.00 63.84 94 SER A CA 1
ATOM 688 C C . SER A 1 94 ? -0.027 8.185 -5.922 1.00 63.84 94 SER A C 1
ATOM 690 O O . SER A 1 94 ? -0.664 7.554 -5.083 1.00 63.84 94 SER A O 1
ATOM 692 N N . ILE A 1 95 ? -0.479 8.493 -7.136 1.00 69.69 95 ILE A N 1
ATOM 693 C CA . ILE A 1 95 ? -1.678 7.974 -7.792 1.00 69.69 95 ILE A CA 1
ATOM 694 C C . ILE A 1 95 ? -1.856 6.490 -7.463 1.00 69.69 95 ILE A C 1
ATOM 696 O O . ILE A 1 95 ? -0.934 5.694 -7.637 1.00 69.69 95 ILE A O 1
ATOM 700 N N . ILE A 1 96 ? -3.049 6.108 -7.018 1.00 78.50 96 ILE A N 1
ATOM 701 C CA . ILE A 1 96 ? -3.358 4.711 -6.734 1.00 78.50 96 ILE A CA 1
ATOM 702 C C . ILE A 1 96 ? -3.775 4.040 -8.039 1.00 78.50 96 ILE A C 1
ATOM 704 O O . ILE A 1 96 ? -4.837 4.326 -8.589 1.00 78.50 96 ILE A O 1
ATOM 708 N N . LEU A 1 97 ? -2.955 3.110 -8.518 1.00 77.81 97 LEU A N 1
ATOM 709 C CA . LEU A 1 97 ? -3.278 2.312 -9.696 1.00 77.81 97 LEU A CA 1
ATOM 710 C C . LEU A 1 97 ? -4.133 1.116 -9.297 1.00 77.81 97 LEU A C 1
ATOM 712 O O . LEU A 1 97 ? -3.670 0.211 -8.600 1.00 77.81 97 LEU A O 1
ATOM 716 N N . THR A 1 98 ? -5.402 1.119 -9.694 1.00 77.00 98 THR A N 1
ATOM 717 C CA . THR A 1 98 ? -6.368 0.123 -9.226 1.00 77.00 98 THR A CA 1
ATOM 718 C C . THR A 1 98 ? -7.546 -0.021 -10.176 1.00 77.00 98 THR A C 1
ATOM 720 O O . THR A 1 98 ? -8.129 0.961 -10.608 1.00 77.00 98 THR A O 1
ATOM 723 N N . GLY A 1 99 ? -7.971 -1.260 -10.430 1.00 77.00 99 GLY A N 1
ATOM 724 C CA . GLY A 1 99 ? -9.241 -1.543 -11.115 1.00 77.00 99 GLY A CA 1
ATOM 725 C C . GLY A 1 99 ? -10.462 -1.517 -10.181 1.00 77.00 99 GLY A C 1
ATOM 726 O O . GLY A 1 99 ? -11.479 -2.134 -10.487 1.00 77.00 99 GLY A O 1
ATOM 727 N N . ARG A 1 100 ? -10.333 -0.936 -8.979 1.00 79.81 100 ARG A N 1
ATOM 728 C CA . ARG A 1 100 ? -11.361 -0.899 -7.918 1.00 79.81 100 ARG A CA 1
ATOM 729 C C . ARG A 1 100 ? -11.452 0.500 -7.306 1.00 79.81 100 ARG A C 1
ATOM 731 O O . ARG A 1 100 ? -11.275 0.676 -6.100 1.00 79.81 100 ARG A O 1
ATOM 738 N N . GLU A 1 101 ? -11.625 1.497 -8.165 1.00 78.50 101 GLU A N 1
ATOM 739 C CA . GLU A 1 101 ? -11.649 2.921 -7.801 1.00 78.50 101 GLU A CA 1
ATOM 740 C C . GLU A 1 101 ? -12.722 3.232 -6.741 1.00 78.50 101 GLU A C 1
ATOM 742 O O . GLU A 1 101 ? -12.506 4.053 -5.854 1.00 78.50 101 GLU A O 1
ATOM 747 N N . ASP A 1 102 ? -13.833 2.490 -6.764 1.00 81.56 102 ASP A N 1
ATOM 748 C CA . ASP A 1 102 ? -14.977 2.594 -5.853 1.00 81.56 102 ASP A CA 1
ATOM 749 C C . ASP A 1 102 ? -14.649 2.315 -4.377 1.00 81.56 102 ASP A C 1
ATOM 751 O O . ASP A 1 102 ? -15.423 2.677 -3.491 1.00 81.56 102 ASP A O 1
ATOM 755 N N . LEU A 1 103 ? -13.509 1.682 -4.094 1.00 82.69 103 LEU A N 1
ATOM 756 C CA . LEU A 1 103 ? -13.087 1.386 -2.726 1.00 82.69 103 LEU A CA 1
ATOM 757 C C . LEU A 1 103 ? -12.380 2.537 -2.020 1.00 82.69 103 LEU A C 1
ATOM 759 O O . LEU A 1 103 ? -12.153 2.444 -0.813 1.00 82.69 103 LEU A O 1
ATOM 763 N N . TYR A 1 104 ? -11.944 3.554 -2.757 1.00 81.00 104 TYR A N 1
ATOM 764 C CA . TYR A 1 104 ? -11.102 4.602 -2.204 1.00 81.00 104 TYR A CA 1
ATOM 765 C C . TYR A 1 104 ? -11.947 5.844 -1.895 1.00 81.00 104 TYR A C 1
ATOM 767 O O . TYR A 1 104 ? -12.775 6.247 -2.715 1.00 81.00 104 TYR A O 1
ATOM 775 N N . PRO A 1 105 ? -11.781 6.459 -0.709 1.00 77.56 105 PRO A N 1
ATOM 776 C CA . PRO A 1 105 ? -12.513 7.663 -0.350 1.00 77.56 105 PRO A CA 1
ATOM 777 C C . PRO A 1 105 ? -12.203 8.827 -1.310 1.00 77.56 105 PRO A C 1
ATOM 779 O O . PRO A 1 105 ? -11.112 8.887 -1.888 1.00 77.56 105 PRO A O 1
ATOM 782 N N . PRO A 1 106 ? -13.128 9.798 -1.447 1.00 74.12 106 PRO A N 1
ATOM 783 C CA . PRO A 1 106 ? -12.889 11.005 -2.231 1.00 74.12 106 PRO A CA 1
ATOM 784 C C . PRO A 1 106 ? -11.616 11.739 -1.787 1.00 74.12 106 PRO A C 1
ATOM 786 O O . PRO A 1 106 ? -11.344 11.849 -0.592 1.00 74.12 106 PRO A O 1
ATOM 789 N N . GLY A 1 107 ? -10.860 12.279 -2.747 1.00 69.56 107 GLY A N 1
ATOM 790 C CA . GLY A 1 107 ? -9.606 13.007 -2.495 1.00 69.56 107 GLY A CA 1
ATOM 791 C C . GLY A 1 107 ? -8.333 12.221 -2.819 1.00 69.56 107 GLY A C 1
ATOM 792 O O . GLY A 1 107 ? -7.261 12.818 -2.869 1.00 69.56 107 GLY A O 1
ATOM 793 N N . PHE A 1 108 ? -8.446 10.922 -3.113 1.00 72.44 108 PHE A N 1
ATOM 794 C CA . PHE A 1 108 ? -7.358 10.113 -3.664 1.00 72.44 108 PHE A CA 1
ATOM 795 C C . PHE A 1 108 ? -7.515 9.986 -5.179 1.00 72.44 108 PHE A C 1
ATOM 797 O O . PHE A 1 108 ? -8.578 9.603 -5.668 1.00 72.44 108 PHE A O 1
ATOM 804 N N . LEU A 1 109 ? -6.457 10.302 -5.929 1.00 71.12 109 LEU A N 1
ATOM 805 C CA . LEU A 1 109 ? -6.438 10.076 -7.370 1.00 71.12 109 LEU A CA 1
ATOM 806 C C . LEU A 1 109 ? -6.232 8.580 -7.619 1.00 71.12 109 LEU A C 1
ATOM 808 O O . LEU A 1 109 ? -5.159 8.045 -7.335 1.00 71.12 109 LEU A O 1
ATOM 812 N N . THR A 1 110 ? -7.272 7.918 -8.118 1.00 74.31 110 THR A N 1
ATOM 813 C CA . THR A 1 110 ? -7.204 6.541 -8.607 1.00 74.31 110 THR A CA 1
ATOM 814 C C . THR A 1 110 ? -7.162 6.556 -10.130 1.00 74.31 110 THR A C 1
ATOM 816 O O . THR A 1 110 ? -7.770 7.417 -10.765 1.00 74.31 110 THR A O 1
ATOM 819 N N . VAL A 1 111 ? -6.379 5.655 -10.711 1.00 68.94 111 VAL A N 1
ATOM 820 C CA . VAL A 1 111 ? -6.317 5.455 -12.159 1.00 68.94 111 VAL A CA 1
ATOM 821 C C . VAL A 1 111 ? -6.413 3.963 -12.420 1.00 68.94 111 VAL A C 1
ATOM 823 O O . VAL A 1 111 ? -5.704 3.175 -11.787 1.00 68.94 111 VAL A O 1
ATOM 826 N N . ASP A 1 112 ? -7.270 3.576 -13.360 1.00 69.06 112 ASP A N 1
ATOM 827 C CA . ASP A 1 112 ? -7.320 2.197 -13.827 1.00 69.06 112 ASP A CA 1
ATOM 828 C C . ASP A 1 112 ? -5.933 1.741 -14.313 1.00 69.06 112 ASP A C 1
ATOM 830 O O . ASP A 1 112 ? -5.265 2.397 -15.116 1.00 69.06 112 ASP A O 1
ATOM 834 N N . ILE A 1 113 ? -5.498 0.582 -13.822 1.00 65.94 113 ILE A N 1
ATOM 835 C CA . ILE A 1 113 ? -4.227 -0.035 -14.198 1.00 65.94 113 ILE A CA 1
ATOM 836 C C . ILE A 1 113 ? -4.180 -0.413 -15.686 1.00 65.94 113 ILE A C 1
ATOM 838 O O . ILE A 1 113 ? -3.095 -0.500 -16.257 1.00 65.94 113 ILE A O 1
ATOM 842 N N . ASP A 1 114 ? -5.344 -0.600 -16.312 1.00 63.53 114 ASP A N 1
ATOM 843 C CA . ASP A 1 114 ? -5.482 -0.891 -17.739 1.00 63.53 114 ASP A CA 1
ATOM 844 C C . ASP A 1 114 ? -5.832 0.383 -18.562 1.00 63.53 114 ASP A C 1
ATOM 846 O O . ASP A 1 114 ? -6.226 0.295 -19.728 1.00 63.53 114 ASP A O 1
ATOM 850 N N . ALA A 1 115 ? -5.688 1.594 -17.991 1.00 56.94 115 ALA A N 1
ATOM 851 C CA . ALA A 1 115 ? -6.004 2.849 -18.679 1.00 56.94 115 ALA A CA 1
ATOM 852 C C . ALA A 1 115 ? -5.098 3.086 -19.920 1.00 56.94 115 ALA A C 1
ATOM 854 O O . ALA A 1 115 ? -3.870 3.138 -19.784 1.00 56.94 115 ALA A O 1
ATOM 855 N N . PRO A 1 116 ? -5.660 3.352 -21.124 1.00 50.19 116 PRO A N 1
ATOM 856 C CA . PRO A 1 116 ? -4.914 3.427 -22.394 1.00 50.19 116 PRO A CA 1
ATOM 857 C C . PRO A 1 116 ? -3.789 4.476 -22.484 1.00 50.19 116 PRO A C 1
ATOM 859 O O . PRO A 1 116 ? -2.974 4.416 -23.400 1.00 50.19 116 PRO A O 1
ATOM 862 N N . GLY A 1 117 ? -3.739 5.453 -21.572 1.00 50.38 117 GLY A N 1
ATOM 863 C CA . GLY A 1 117 ? -2.747 6.538 -21.569 1.00 50.38 117 GLY A CA 1
ATOM 864 C C . GLY A 1 117 ? -1.514 6.294 -20.691 1.00 50.38 117 GLY A C 1
ATOM 865 O O . GLY A 1 117 ? -0.542 7.034 -20.800 1.00 50.38 117 GLY A O 1
ATOM 866 N N . MET A 1 118 ? -1.528 5.260 -19.846 1.00 54.72 118 MET A N 1
ATOM 867 C CA . MET A 1 118 ? -0.464 4.973 -18.866 1.00 54.72 118 MET A CA 1
ATOM 868 C C . MET A 1 118 ? 0.764 4.270 -19.473 1.00 54.72 118 MET A C 1
ATOM 870 O O . MET A 1 118 ? 1.797 4.135 -18.824 1.00 54.72 118 MET A O 1
ATOM 874 N N . LEU A 1 119 ? 0.661 3.799 -20.718 1.00 52.69 119 LEU A N 1
ATOM 875 C CA . LEU A 1 119 ? 1.623 2.867 -21.319 1.00 52.69 119 LEU A CA 1
ATOM 876 C C . LEU A 1 119 ? 2.614 3.514 -22.286 1.00 52.69 119 LEU A C 1
ATOM 878 O O . LEU A 1 119 ? 3.535 2.832 -22.723 1.00 52.69 119 LEU A O 1
ATOM 882 N N . GLY A 1 120 ? 2.448 4.804 -22.595 1.00 41.62 120 GLY A N 1
ATOM 883 C CA . GLY A 1 120 ? 3.261 5.510 -23.583 1.00 41.62 120 GLY A CA 1
ATOM 884 C C . GLY A 1 120 ? 3.055 4.942 -24.989 1.00 41.62 120 GLY A C 1
ATOM 885 O O . GLY A 1 120 ? 3.657 3.947 -25.374 1.00 41.62 120 GLY A O 1
ATOM 886 N N . SER A 1 121 ? 2.204 5.571 -25.793 1.00 40.12 121 SER A N 1
ATOM 887 C CA . SER A 1 121 ? 2.208 5.332 -27.237 1.00 40.12 121 SER A CA 1
ATOM 888 C C . SER A 1 121 ? 3.167 6.316 -27.901 1.00 40.12 121 SER A C 1
ATOM 890 O O . SER A 1 121 ? 2.771 7.452 -28.157 1.00 40.12 121 SER A O 1
ATOM 892 N N . HIS A 1 122 ? 4.392 5.860 -28.177 1.00 38.75 122 HIS A N 1
ATOM 893 C CA . HIS A 1 122 ? 5.270 6.373 -29.232 1.00 38.75 122 HIS A CA 1
ATOM 894 C C . HIS A 1 122 ? 6.118 5.244 -29.815 1.00 38.75 122 HIS A C 1
ATOM 896 O O . HIS A 1 122 ? 6.664 4.445 -29.024 1.00 38.75 122 HIS A O 1
#

Solvent-accessible surface area (backbone atoms only — not comparable to full-atom values): 7286 Å² total; per-residue (Å²): 134,87,69,75,84,49,75,56,55,55,43,35,25,49,55,31,51,73,37,95,91,50,63,48,78,40,35,44,52,45,47,50,55,44,33,76,75,37,84,64,47,45,63,59,54,72,70,42,53,32,60,37,74,44,76,82,44,75,69,52,52,58,52,29,53,48,38,34,75,74,66,59,47,52,66,34,55,25,37,47,51,57,68,34,39,65,46,100,91,41,92,46,80,51,73,43,71,35,91,59,56,88,62,57,66,91,91,64,59,60,40,52,62,82,45,89,79,70,58,67,96,126

Radius of gyration: 14.27 Å; Cα contacts (8 Å, |Δi|>4): 146; chains: 1; bounding box: 30×32×43 Å

Sequence (122 aa):
MLRTPSGDRRRLADNVAHTPGDWLHLPALCLMKAEEREANVGSALLALPGLHIDPYGQTAAVTVGGMVRDGWGGADTCHALYVATPHLDSGGMSIILTGREDLYPPGFLTVDIDAPGMLGSH

Mean predicted aligned error: 8.73 Å

Nearest PDB structures (foldseek):
  7vwo-assembly3_I  TM=5.556E-01  e=1.948E-01  Mycobacterium tuberculosis H37Rv
  2jfu-assembly1_A  TM=2.803E-01  e=4.349E+00  Enterococcus faecium
  2dwu-assembly2_C  TM=2.706E-01  e=4.937E+00  Bacillus anthracis

Secondary structure (DSSP, 8-state):
---S--HHHHHHHHHHHTSTT--EEEEHHHHHHHHHHSTTHHHHHHTSTTEEEEP--HHHHHHHHHHHHTTS--HHHHHHHHHHS-BTTB-----EE-S-GGGSPTTS-EE-TT-TTTT---

pLDDT: mean 76.39, std 16.63, range [26.25, 96.44]